Protein AF-A0A3S0IM08-F1 (afdb_monomer_lite)

Radius of gyration: 18.92 Å; chains: 1; bounding box: 32×36×49 Å

pLDDT: mean 89.58, std 11.36, range [41.44, 97.12]

Organism: NCBI:txid2489054

Foldseek 3Di:
DVVLDFLVRQLVPDDDDPVQPPDPVNDQPPHDSNRVSNVVCCVPVNDDSPDPCPVDDDDPVVVVVVVCVVVVHDDDDPDD

Structure (mmCIF, N/CA/C/O backbone):
data_AF-A0A3S0IM08-F1
#
_entry.id   AF-A0A3S0IM08-F1
#
loop_
_atom_site.group_PDB
_atom_site.id
_atom_site.type_symbol
_atom_site.label_atom_id
_atom_site.label_alt_id
_atom_site.label_comp_id
_atom_site.label_asym_id
_atom_site.label_entity_id
_atom_site.label_seq_id
_atom_site.pdbx_PDB_ins_code
_atom_site.Cartn_x
_atom_site.Cartn_y
_atom_site.Cartn_z
_atom_site.occupancy
_atom_site.B_iso_or_equiv
_atom_site.auth_seq_id
_atom_site.auth_comp_id
_atom_site.auth_asym_id
_atom_site.auth_atom_id
_atom_site.pdbx_PDB_model_num
ATOM 1 N N . MET A 1 1 ? -5.163 -8.856 5.126 1.00 75.12 1 MET A N 1
ATOM 2 C CA . MET A 1 1 ? -3.950 -9.705 5.180 1.00 75.12 1 MET A CA 1
ATOM 3 C C . MET A 1 1 ? -4.306 -11.189 5.160 1.00 75.12 1 MET A C 1
ATOM 5 O O . MET A 1 1 ? -4.282 -11.754 4.083 1.00 75.12 1 MET A O 1
ATOM 9 N N . ASN A 1 2 ? -4.781 -11.801 6.252 1.00 85.06 2 ASN A N 1
ATOM 10 C CA . ASN A 1 2 ? -5.042 -13.261 6.322 1.00 85.06 2 ASN A CA 1
ATOM 11 C C . ASN A 1 2 ? -6.108 -13.815 5.352 1.00 85.06 2 ASN A C 1
ATOM 13 O O . ASN A 1 2 ? -6.248 -15.022 5.215 1.00 85.06 2 ASN A O 1
ATOM 17 N N . LYS A 1 3 ? -6.869 -12.941 4.684 1.00 89.94 3 LYS A N 1
ATOM 18 C CA . LYS A 1 3 ? -7.822 -13.296 3.621 1.00 89.94 3 LYS A CA 1
ATOM 19 C C . LYS A 1 3 ? -7.189 -13.336 2.217 1.00 89.94 3 LYS A C 1
ATOM 21 O O . LYS A 1 3 ? -7.922 -13.439 1.244 1.00 89.94 3 LYS A O 1
ATOM 26 N N . GLY A 1 4 ? -5.866 -13.180 2.103 1.00 88.88 4 GLY A N 1
ATOM 27 C CA . GLY A 1 4 ? -5.157 -13.122 0.817 1.00 88.88 4 GLY A CA 1
ATOM 28 C C . GLY A 1 4 ? -5.368 -11.820 0.035 1.00 88.88 4 GLY A C 1
ATOM 29 O O . GLY A 1 4 ? -5.136 -11.778 -1.164 1.00 88.88 4 GLY A O 1
ATOM 30 N N . TYR A 1 5 ? -5.847 -10.759 0.691 1.00 93.69 5 TYR A N 1
ATOM 31 C CA . TYR A 1 5 ? -6.044 -9.461 0.043 1.00 93.69 5 TYR A CA 1
ATOM 32 C C . TYR A 1 5 ? -4.719 -8.775 -0.248 1.00 93.69 5 TYR A C 1
ATOM 34 O O . TYR A 1 5 ? -3.864 -8.716 0.637 1.00 93.69 5 TYR A O 1
ATOM 42 N N . THR A 1 6 ? -4.629 -8.157 -1.426 1.00 93.38 6 THR A N 1
ATOM 43 C CA . THR A 1 6 ? -3.547 -7.227 -1.760 1.00 93.38 6 THR A CA 1
ATOM 44 C C . THR A 1 6 ? -3.565 -6.011 -0.830 1.00 93.38 6 THR A C 1
ATOM 46 O O . THR A 1 6 ? -4.537 -5.759 -0.100 1.00 93.38 6 THR A O 1
ATOM 49 N N . LEU A 1 7 ? -2.496 -5.211 -0.874 1.00 94.56 7 LEU A N 1
ATOM 50 C CA . LEU A 1 7 ? -2.423 -3.943 -0.150 1.00 94.56 7 LEU A CA 1
ATOM 51 C C . LEU A 1 7 ? -3.638 -3.055 -0.456 1.00 94.56 7 LEU A C 1
ATOM 53 O O . LEU A 1 7 ? -4.315 -2.598 0.463 1.00 94.56 7 LEU A O 1
ATOM 57 N N . GLN A 1 8 ? -3.942 -2.854 -1.742 1.00 95.06 8 GLN A N 1
ATOM 58 C CA . GLN A 1 8 ? -5.027 -1.969 -2.162 1.00 95.06 8 GLN A CA 1
ATOM 59 C C . GLN A 1 8 ? -6.397 -2.510 -1.734 1.00 95.06 8 GLN A C 1
ATOM 61 O O . GLN A 1 8 ? -7.179 -1.776 -1.139 1.00 95.06 8 GLN A O 1
ATOM 66 N N . GLN A 1 9 ? -6.644 -3.811 -1.904 1.00 95.31 9 G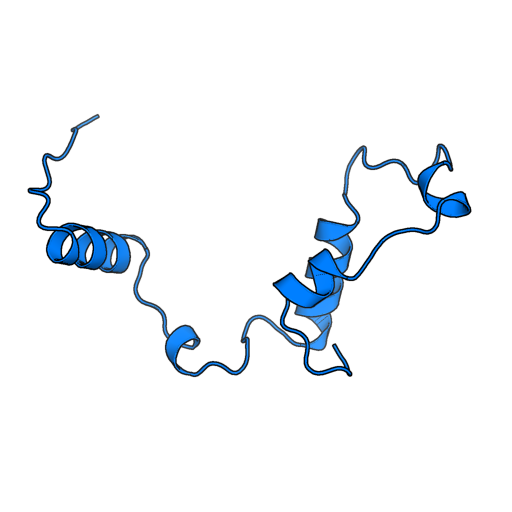LN A N 1
ATOM 67 C CA . GLN A 1 9 ? -7.879 -4.441 -1.424 1.00 95.31 9 GLN A CA 1
ATOM 68 C C . GLN A 1 9 ? -8.036 -4.323 0.098 1.00 95.31 9 GLN A C 1
ATOM 70 O O . GLN A 1 9 ? -9.139 -4.107 0.597 1.00 95.31 9 GLN A O 1
ATOM 75 N N . THR A 1 10 ? -6.937 -4.442 0.853 1.00 95.88 10 THR A N 1
ATOM 76 C CA . THR A 1 10 ? -6.968 -4.261 2.309 1.00 95.88 10 THR A CA 1
ATOM 77 C C . THR A 1 10 ? -7.344 -2.822 2.665 1.00 95.88 10 THR A C 1
ATOM 79 O O . THR A 1 10 ? -8.229 -2.633 3.497 1.00 95.88 10 THR A O 1
ATOM 82 N N . VAL A 1 11 ? -6.748 -1.826 2.003 1.00 96.25 11 VAL A N 1
ATOM 83 C CA . VAL A 1 11 ? -7.082 -0.401 2.185 1.00 96.25 11 VAL A CA 1
ATOM 84 C C . VAL A 1 11 ? -8.555 -0.127 1.897 1.00 96.25 11 VAL A C 1
ATOM 86 O O . VAL A 1 11 ? -9.225 0.475 2.730 1.00 96.25 11 VAL A O 1
ATOM 89 N N . ASP A 1 12 ? -9.076 -0.623 0.776 1.00 95.94 12 ASP A N 1
ATOM 90 C CA . ASP A 1 12 ? -10.465 -0.375 0.367 1.00 95.94 12 ASP A CA 1
ATOM 91 C C . ASP A 1 12 ? -11.484 -1.059 1.297 1.00 95.94 12 ASP A C 1
ATOM 93 O O . ASP A 1 12 ? -12.616 -0.594 1.460 1.00 95.94 12 ASP A O 1
ATOM 97 N N . SER A 1 13 ? -11.078 -2.169 1.925 1.00 95.38 13 SER A N 1
ATOM 98 C CA . SER A 1 13 ? -11.930 -2.949 2.827 1.00 95.38 13 SER A CA 1
ATOM 99 C C . SER A 1 13 ? -12.032 -2.382 4.245 1.00 95.38 13 SER A C 1
ATOM 101 O O . SER A 1 13 ? -13.025 -2.638 4.930 1.00 95.38 13 SER A O 1
ATOM 103 N N . VAL A 1 14 ? -11.022 -1.644 4.715 1.00 95.38 14 VAL A N 1
ATOM 104 C CA . VAL A 1 14 ? -10.966 -1.159 6.099 1.00 95.38 14 VAL A CA 1
ATOM 105 C C . VAL A 1 14 ? -11.652 0.197 6.199 1.00 95.38 14 VAL A C 1
ATOM 107 O O . VAL A 1 14 ? -11.217 1.180 5.606 1.00 95.38 14 VAL A O 1
ATOM 110 N N . LYS A 1 15 ? -12.712 0.257 7.004 1.00 93.88 15 LYS A N 1
ATOM 111 C CA . LYS A 1 15 ? -13.430 1.491 7.333 1.00 93.88 15 LYS A CA 1
ATOM 112 C C . LYS A 1 15 ? -13.636 1.568 8.836 1.00 93.88 15 LYS A C 1
ATOM 114 O O . LYS A 1 15 ? -13.893 0.549 9.478 1.00 93.88 15 LYS A O 1
ATOM 119 N N . LEU A 1 16 ? -13.530 2.772 9.392 1.00 93.44 16 LEU A N 1
ATOM 120 C CA . LEU A 1 16 ? -13.928 3.005 10.776 1.00 93.44 16 LEU A CA 1
ATOM 121 C C . LEU A 1 16 ? -15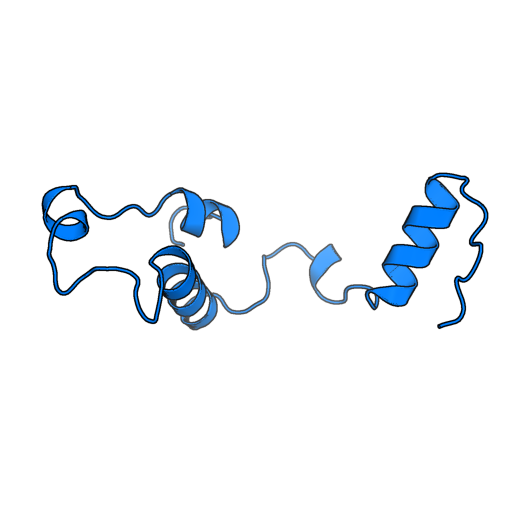.444 2.846 10.903 1.00 93.44 16 LEU A C 1
ATOM 123 O O . LEU A 1 16 ? -16.194 3.214 9.999 1.00 93.44 16 LEU A O 1
ATOM 127 N N . SER A 1 17 ? -15.893 2.310 12.035 1.00 94.81 17 SER A N 1
ATOM 128 C CA . SER A 1 17 ? -17.307 2.361 12.397 1.00 94.81 17 SER A CA 1
ATOM 129 C C . SER A 1 17 ? -17.743 3.812 12.602 1.00 94.81 17 SER A C 1
ATOM 131 O O . SER A 1 17 ? -16.934 4.658 12.988 1.00 94.81 17 SER A O 1
ATOM 133 N N . GLU A 1 18 ? -19.032 4.101 12.418 1.00 93.12 18 GLU A N 1
ATOM 134 C CA . GLU A 1 18 ? -19.586 5.455 12.595 1.00 93.12 18 GLU A CA 1
ATOM 135 C C . GLU A 1 18 ? -19.255 6.048 13.973 1.00 93.12 18 GLU A C 1
ATOM 137 O O . GLU A 1 18 ? -18.912 7.222 14.094 1.00 93.12 18 GLU A O 1
ATOM 142 N N . SER A 1 19 ? -19.275 5.208 15.011 1.00 93.56 19 SER A N 1
ATOM 143 C CA . SER A 1 19 ? -18.932 5.591 16.383 1.00 93.56 19 SER A CA 1
ATOM 144 C C . SER A 1 19 ? -17.504 6.111 16.552 1.00 93.56 19 SER A C 1
ATOM 146 O O . SER A 1 19 ? -17.273 6.908 17.456 1.00 93.56 19 SER A O 1
ATOM 148 N N . LEU A 1 20 ? -16.562 5.657 15.720 1.00 93.12 20 LEU A N 1
ATOM 149 C CA . LEU A 1 20 ? -15.159 6.076 15.738 1.00 93.12 20 LEU A CA 1
ATOM 150 C C . LEU A 1 20 ? -14.911 7.210 14.744 1.00 93.12 20 LEU A C 1
ATOM 152 O O . LEU A 1 20 ? -14.202 8.156 15.070 1.00 93.12 20 LEU A O 1
ATOM 156 N N . ALA A 1 21 ? -15.530 7.149 13.565 1.00 92.00 21 ALA A N 1
ATOM 157 C CA . ALA A 1 21 ? -15.391 8.171 12.531 1.00 92.00 21 ALA A CA 1
ATOM 158 C C . ALA A 1 21 ? -15.883 9.555 12.994 1.00 92.00 21 ALA A C 1
ATOM 160 O O . ALA A 1 21 ? -15.327 10.570 12.588 1.00 92.00 21 ALA A O 1
ATOM 161 N N . ASN A 1 22 ? -16.884 9.600 13.880 1.00 91.19 22 ASN A N 1
ATOM 162 C CA . ASN A 1 22 ? -17.443 10.848 14.410 1.00 91.19 22 ASN A CA 1
ATOM 163 C C . ASN A 1 22 ? -16.716 11.380 15.661 1.00 91.19 22 ASN A C 1
ATOM 165 O O . ASN A 1 22 ? -17.098 12.421 16.194 1.00 91.19 22 ASN A O 1
ATOM 169 N N . GLN A 1 23 ? -15.689 10.685 16.162 1.00 93.06 23 GLN A N 1
ATOM 170 C CA . GLN A 1 23 ? -14.944 11.136 17.340 1.00 93.06 23 GLN A CA 1
ATOM 171 C C . GLN A 1 23 ? -14.035 12.321 16.972 1.00 93.06 23 GLN A C 1
ATOM 173 O O . GLN A 1 23 ? -13.220 12.194 16.050 1.00 93.06 23 GLN A O 1
ATOM 178 N N . PRO A 1 24 ? -14.099 13.459 17.689 1.00 90.94 24 PRO A N 1
ATOM 179 C CA . PRO A 1 24 ? -13.286 14.638 17.372 1.00 90.94 24 PRO A CA 1
ATOM 180 C C . PRO A 1 24 ? -11.772 14.383 17.401 1.00 90.94 24 PRO A C 1
ATOM 182 O O . PRO A 1 24 ? -11.021 15.002 16.654 1.00 90.94 24 PRO A O 1
ATOM 185 N N . ASN A 1 25 ? -11.313 13.455 18.244 1.00 89.69 25 ASN A N 1
ATOM 186 C CA . ASN A 1 25 ? -9.903 13.088 18.389 1.00 89.69 25 ASN A CA 1
ATOM 187 C C . ASN A 1 25 ? -9.415 12.041 17.371 1.00 89.69 25 ASN A C 1
ATOM 189 O O . ASN A 1 25 ? -8.225 11.738 17.364 1.00 89.69 25 ASN A O 1
ATOM 193 N N . LEU A 1 26 ? -10.299 11.481 16.539 1.00 89.44 26 LEU A N 1
ATOM 194 C CA . LEU A 1 26 ? -9.954 10.496 15.500 1.00 89.44 26 LEU A CA 1
ATOM 195 C C . LEU A 1 26 ? -10.075 11.060 14.078 1.00 89.44 26 LEU A C 1
ATOM 197 O O . LEU A 1 26 ? -10.028 10.310 13.107 1.00 89.44 26 LEU A O 1
ATOM 201 N N . GLN A 1 27 ? -10.222 12.378 13.953 1.00 91.81 27 GLN A N 1
ATOM 202 C CA . GLN A 1 27 ? -10.257 13.054 12.662 1.00 91.81 27 GLN A CA 1
ATOM 203 C C . GLN A 1 27 ? -8.883 13.038 11.978 1.00 91.81 27 GLN A C 1
ATOM 205 O O . GLN A 1 27 ? -7.832 13.116 12.621 1.00 91.81 27 GLN A O 1
ATOM 210 N N . GLU A 1 28 ? -8.897 12.982 10.648 1.00 92.00 28 GLU A N 1
ATOM 211 C CA . GLU A 1 28 ? -7.714 12.794 9.801 1.00 92.00 28 GLU A CA 1
ATOM 212 C C . GLU A 1 28 ? -6.926 14.097 9.559 1.00 92.00 28 GLU A C 1
ATOM 214 O O . GLU A 1 28 ? -6.720 14.523 8.425 1.00 92.00 28 GLU A O 1
ATOM 219 N N . PHE A 1 29 ? -6.496 14.773 10.628 1.00 90.75 29 PHE A N 1
ATOM 220 C CA . PHE A 1 29 ? -5.761 16.042 10.507 1.00 90.75 29 PHE A CA 1
ATOM 221 C C . PHE A 1 29 ? -4.294 15.863 10.100 1.00 90.75 29 PHE A C 1
ATOM 223 O O . PHE A 1 29 ? -3.758 16.672 9.348 1.00 90.75 29 PHE A O 1
ATOM 230 N N . TYR A 1 30 ? -3.632 14.827 10.625 1.00 90.25 30 TYR A N 1
ATOM 231 C CA . TYR A 1 30 ? -2.214 14.548 10.357 1.00 90.25 30 TYR A CA 1
ATOM 232 C C . TYR A 1 30 ? -2.006 13.253 9.568 1.00 90.25 30 TYR A C 1
ATOM 234 O O . TYR A 1 30 ? -1.142 13.179 8.698 1.00 90.25 30 TYR A O 1
ATOM 242 N N . GLY A 1 31 ? -2.802 12.229 9.868 1.00 91.44 31 GLY A N 1
ATOM 243 C CA . GLY A 1 31 ? -2.785 10.949 9.173 1.00 91.44 31 GLY A CA 1
ATOM 244 C C . GLY A 1 31 ? -4.182 10.568 8.720 1.00 91.44 31 GLY A C 1
ATOM 245 O O . GLY A 1 31 ? -5.158 11.188 9.128 1.00 91.44 31 GLY A O 1
ATOM 246 N N . SER A 1 32 ? -4.265 9.523 7.906 1.00 94.50 32 SER A N 1
ATOM 247 C CA . SER A 1 32 ? -5.529 8.960 7.446 1.00 94.50 32 SER A CA 1
ATOM 248 C C . SER A 1 32 ? -5.583 7.453 7.685 1.00 94.50 32 SER A C 1
ATOM 250 O O . SER A 1 32 ? -4.551 6.780 7.773 1.00 94.50 32 SER A O 1
ATOM 252 N N . VAL A 1 33 ? -6.789 6.905 7.782 1.00 95.38 33 VAL A N 1
ATOM 253 C CA . VAL A 1 33 ? -7.067 5.475 7.898 1.00 95.38 33 VAL A CA 1
ATOM 254 C C . VAL A 1 33 ? -6.402 4.712 6.748 1.00 95.38 33 VAL A C 1
ATOM 256 O O . VAL A 1 33 ? -5.665 3.771 7.048 1.00 95.38 33 VAL A O 1
ATOM 259 N N . PRO A 1 34 ? -6.518 5.123 5.463 1.00 96.44 34 PRO A N 1
ATOM 260 C CA . PRO A 1 34 ? -5.764 4.489 4.383 1.00 96.44 34 PRO A CA 1
ATOM 261 C C . PRO A 1 34 ? -4.252 4.474 4.622 1.00 96.44 34 PRO A C 1
ATOM 263 O O . PRO A 1 34 ? -3.602 3.464 4.355 1.00 96.44 34 PRO A O 1
ATOM 266 N N . TRP A 1 35 ? -3.682 5.566 5.142 1.00 96.25 35 TRP A N 1
ATOM 267 C CA . TRP A 1 35 ? -2.249 5.641 5.426 1.00 96.25 35 TRP A CA 1
ATOM 268 C C . TRP A 1 35 ? -1.839 4.678 6.546 1.00 96.25 35 TRP A C 1
ATOM 270 O O . TRP A 1 35 ? -0.895 3.908 6.377 1.00 96.25 35 TRP A O 1
ATOM 280 N N . GLY A 1 36 ? -2.594 4.640 7.648 1.00 96.62 36 GLY A N 1
ATOM 281 C CA . GLY A 1 36 ? -2.352 3.707 8.752 1.00 96.62 36 GLY A CA 1
ATOM 282 C C . GLY A 1 36 ? -2.468 2.241 8.325 1.00 96.62 36 GLY A C 1
ATOM 283 O O . GLY A 1 36 ? -1.597 1.430 8.644 1.00 96.62 36 GLY A O 1
ATOM 284 N N . VAL A 1 37 ? -3.494 1.906 7.537 1.00 97.00 37 VAL A N 1
ATOM 285 C CA . VAL A 1 37 ? -3.690 0.550 6.997 1.00 97.00 37 VAL A CA 1
ATOM 286 C C . VAL A 1 37 ? -2.520 0.141 6.105 1.00 97.00 37 VAL A C 1
ATOM 288 O O . VAL A 1 37 ? -2.022 -0.978 6.240 1.00 97.00 37 VAL A O 1
ATOM 291 N N . ARG A 1 38 ? -2.037 1.044 5.238 1.00 97.12 38 ARG A N 1
ATOM 292 C CA . ARG A 1 38 ? -0.860 0.781 4.396 1.00 97.12 38 ARG A CA 1
ATOM 293 C C . ARG A 1 38 ? 0.385 0.516 5.232 1.00 97.12 38 ARG A C 1
ATOM 295 O O . ARG A 1 38 ? 1.067 -0.475 4.990 1.00 97.12 38 ARG A O 1
ATOM 302 N N . SER A 1 39 ? 0.647 1.354 6.230 1.00 96.88 39 SER A N 1
ATOM 303 C CA . SER A 1 39 ? 1.806 1.211 7.116 1.00 96.88 39 SER A CA 1
ATOM 304 C C . SER A 1 39 ? 1.799 -0.123 7.865 1.00 96.88 39 SER A C 1
ATOM 306 O O . SER A 1 39 ? 2.812 -0.818 7.890 1.00 96.88 39 SER A O 1
ATOM 308 N N . ILE A 1 40 ? 0.648 -0.525 8.414 1.00 96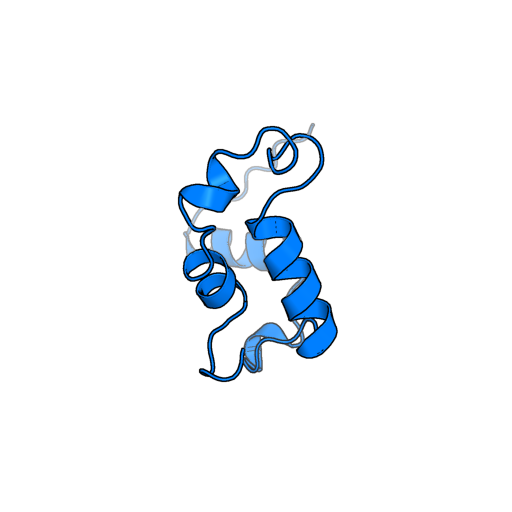.88 40 ILE A N 1
ATOM 309 C CA . ILE A 1 40 ? 0.504 -1.812 9.110 1.00 96.88 40 ILE A CA 1
ATOM 310 C C . ILE A 1 40 ? 0.685 -2.981 8.136 1.00 96.88 40 ILE A C 1
ATOM 312 O O . ILE A 1 40 ? 1.389 -3.937 8.455 1.00 96.88 40 ILE A O 1
ATOM 316 N N . TYR A 1 41 ? 0.086 -2.915 6.943 1.00 96.31 41 TYR A N 1
ATOM 317 C CA . TYR A 1 41 ? 0.242 -3.969 5.940 1.00 96.31 41 TYR A CA 1
ATOM 318 C C . TYR A 1 41 ? 1.710 -4.147 5.545 1.00 96.31 41 TYR A C 1
ATOM 320 O O . TYR A 1 41 ? 2.220 -5.263 5.581 1.00 96.31 41 TYR A O 1
ATOM 328 N N . LEU A 1 42 ? 2.401 -3.052 5.217 1.00 95.81 42 LEU A N 1
ATOM 329 C CA . LEU A 1 42 ? 3.812 -3.082 4.830 1.00 95.81 42 LEU A CA 1
ATOM 330 C C . LEU A 1 42 ? 4.715 -3.562 5.972 1.00 95.81 42 LEU A C 1
ATOM 332 O O . LEU A 1 42 ? 5.710 -4.226 5.705 1.00 95.81 42 LEU A O 1
ATOM 336 N N . TYR A 1 43 ? 4.366 -3.272 7.229 1.00 96.25 43 TYR A N 1
ATOM 337 C CA . TYR A 1 43 ? 5.103 -3.780 8.386 1.00 96.25 43 TYR A CA 1
ATOM 338 C C . TYR A 1 43 ? 5.048 -5.313 8.489 1.00 96.25 43 TYR A C 1
ATOM 340 O O . TYR A 1 43 ? 6.066 -5.937 8.775 1.00 96.25 43 TYR A O 1
ATOM 348 N N . TYR A 1 44 ? 3.884 -5.924 8.244 1.00 95.06 44 TYR A N 1
ATOM 349 C CA . TYR A 1 44 ? 3.707 -7.374 8.402 1.00 95.06 44 TYR A CA 1
ATOM 350 C C . TYR A 1 44 ? 3.991 -8.189 7.137 1.00 95.06 44 TYR A C 1
ATOM 352 O O . TYR A 1 44 ? 4.546 -9.279 7.228 1.00 95.06 44 TYR A O 1
ATOM 360 N N . VAL A 1 45 ? 3.574 -7.699 5.970 1.00 94.00 45 VAL A N 1
ATOM 361 C CA . VAL A 1 45 ? 3.677 -8.422 4.689 1.00 94.00 45 VAL A CA 1
ATOM 362 C C . VAL A 1 45 ? 4.914 -7.989 3.904 1.00 94.00 45 VAL A C 1
ATOM 364 O O . VAL A 1 45 ? 5.480 -8.775 3.150 1.00 94.00 45 VAL A O 1
ATOM 367 N N . GLY A 1 46 ? 5.367 -6.752 4.100 1.00 93.38 46 GLY A N 1
ATOM 368 C CA . GLY A 1 46 ? 6.424 -6.156 3.297 1.00 93.38 46 GLY A CA 1
ATOM 369 C C . GLY A 1 46 ? 5.902 -5.508 2.016 1.00 93.38 46 GLY A C 1
ATOM 370 O O . GLY A 1 46 ? 4.703 -5.331 1.807 1.00 93.38 46 GLY A O 1
ATOM 371 N N . TRP A 1 47 ? 6.849 -5.103 1.172 1.00 90.88 47 TRP A N 1
ATOM 372 C CA . TRP A 1 47 ? 6.606 -4.353 -0.062 1.00 90.88 47 TRP A CA 1
ATOM 373 C C . TRP A 1 47 ? 6.201 -5.232 -1.253 1.00 90.88 47 TRP A C 1
ATOM 375 O O . TRP A 1 47 ? 5.643 -4.717 -2.217 1.00 90.88 47 TRP A O 1
ATOM 385 N N . TYR A 1 48 ? 6.510 -6.528 -1.202 1.00 91.56 48 TYR A N 1
ATOM 386 C CA . TYR A 1 48 ? 6.282 -7.468 -2.295 1.00 91.56 48 TYR A CA 1
ATOM 387 C C . TYR A 1 48 ? 4.860 -8.040 -2.238 1.00 91.56 48 TYR A C 1
ATOM 389 O O . TYR A 1 48 ? 4.382 -8.422 -1.171 1.00 91.56 48 TYR A O 1
ATOM 397 N N . ASP A 1 49 ? 4.182 -8.093 -3.385 1.00 88.19 49 ASP A N 1
ATOM 398 C CA . ASP A 1 49 ? 2.754 -8.417 -3.506 1.00 88.19 49 ASP A CA 1
ATOM 399 C C . ASP A 1 49 ? 2.470 -9.834 -4.034 1.00 88.19 49 ASP A C 1
ATOM 401 O O . ASP A 1 49 ? 1.350 -10.116 -4.455 1.00 88.19 49 ASP A O 1
ATOM 405 N N . ASP A 1 50 ? 3.469 -10.719 -3.995 1.00 88.44 50 ASP A N 1
ATOM 406 C CA . ASP A 1 50 ? 3.435 -12.102 -4.504 1.00 88.44 50 ASP A CA 1
ATOM 407 C C . ASP A 1 50 ? 3.328 -12.239 -6.035 1.00 88.44 50 ASP A C 1
ATOM 409 O O . ASP A 1 50 ? 3.398 -13.344 -6.573 1.00 88.44 50 ASP A O 1
ATOM 413 N N . ASN A 1 51 ? 3.244 -11.129 -6.775 1.00 89.62 51 ASN A N 1
ATOM 414 C CA . ASN A 1 51 ? 3.321 -11.158 -8.227 1.00 89.62 51 ASN A CA 1
ATOM 415 C C . ASN A 1 51 ? 4.784 -11.005 -8.695 1.00 89.62 51 ASN A C 1
ATOM 417 O O . ASN A 1 51 ? 5.351 -9.912 -8.594 1.00 89.62 51 ASN A O 1
ATOM 421 N N . PRO A 1 52 ? 5.409 -12.040 -9.294 1.00 92.88 52 PRO A N 1
ATOM 422 C CA . PRO A 1 52 ? 6.819 -11.986 -9.682 1.00 92.88 52 PRO A CA 1
ATOM 423 C C . PRO A 1 52 ? 7.125 -10.923 -10.745 1.00 92.88 52 PRO A C 1
ATOM 425 O O . PRO A 1 52 ? 8.273 -10.489 -10.845 1.00 92.88 52 PRO A O 1
ATOM 428 N N . THR A 1 53 ? 6.130 -10.443 -11.507 1.00 92.38 53 THR A N 1
ATOM 429 C CA . THR A 1 53 ? 6.340 -9.330 -12.454 1.00 92.38 53 THR A CA 1
ATOM 430 C C . THR A 1 53 ? 6.682 -8.018 -11.748 1.00 92.38 53 THR A C 1
ATOM 432 O O . THR A 1 53 ? 7.290 -7.141 -12.358 1.00 92.38 53 THR A O 1
ATOM 435 N N . ASN A 1 54 ? 6.314 -7.893 -10.470 1.00 90.75 54 ASN A N 1
ATOM 436 C CA . ASN A 1 54 ? 6.506 -6.696 -9.653 1.00 90.75 54 ASN A CA 1
ATOM 437 C C . ASN A 1 54 ? 7.758 -6.780 -8.765 1.00 90.75 54 ASN A C 1
ATOM 439 O O . ASN A 1 54 ? 8.072 -5.822 -8.062 1.00 90.75 54 ASN A O 1
ATOM 443 N N . LEU A 1 55 ? 8.493 -7.900 -8.793 1.00 94.19 55 LEU A N 1
ATOM 444 C CA . LEU A 1 55 ? 9.679 -8.104 -7.955 1.00 94.19 55 LEU A CA 1
ATOM 445 C C . LEU A 1 55 ? 10.860 -7.222 -8.394 1.00 94.19 55 LEU A C 1
ATOM 447 O O . LEU A 1 55 ? 11.580 -6.677 -7.561 1.00 94.19 55 LEU A O 1
ATOM 451 N N . TYR A 1 56 ? 11.033 -7.066 -9.708 1.00 94.31 56 TYR A N 1
ATOM 452 C CA . TYR A 1 56 ? 12.075 -6.239 -10.322 1.00 94.31 56 TYR A CA 1
ATOM 453 C C . TYR A 1 56 ? 11.459 -5.353 -11.409 1.00 94.31 56 TYR A C 1
ATOM 455 O O . TYR A 1 56 ? 11.646 -5.615 -12.602 1.00 94.31 56 TYR A O 1
ATOM 463 N N . PRO A 1 57 ? 10.674 -4.334 -11.020 1.00 92.56 57 PRO A N 1
ATOM 464 C CA . PRO A 1 57 ? 9.980 -3.500 -11.982 1.00 92.56 57 PRO A CA 1
ATOM 465 C C . PRO A 1 57 ? 10.976 -2.666 -12.789 1.00 92.56 57 PRO A C 1
ATOM 467 O O . PRO A 1 57 ? 12.082 -2.343 -12.343 1.00 92.56 57 PRO A O 1
ATOM 470 N N . LEU A 1 58 ? 10.556 -2.274 -13.990 1.00 95.56 58 LEU A N 1
ATOM 471 C CA . LEU A 1 58 ? 11.267 -1.261 -14.758 1.00 95.56 58 LEU A CA 1
ATOM 472 C C . LEU A 1 58 ? 11.312 0.055 -13.974 1.00 95.56 58 LEU A C 1
ATOM 474 O O . LEU A 1 58 ? 10.427 0.362 -13.175 1.00 95.56 58 LEU A O 1
ATOM 478 N N . THR A 1 59 ? 12.317 0.887 -14.249 1.00 95.88 59 THR A N 1
ATOM 479 C CA . THR A 1 59 ? 12.262 2.276 -13.772 1.00 95.88 59 THR A CA 1
ATOM 480 C C . THR A 1 59 ? 11.054 2.979 -14.396 1.00 95.88 59 THR A C 1
ATOM 482 O O . THR A 1 59 ? 10.723 2.727 -15.559 1.00 95.88 59 THR A O 1
ATOM 485 N N . SER A 1 60 ? 10.447 3.936 -13.686 1.00 94.44 60 SER A N 1
ATOM 486 C CA . S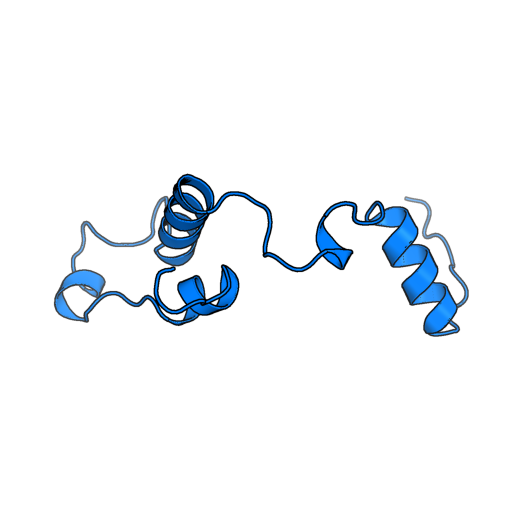ER A 1 60 ? 9.272 4.663 -14.193 1.00 94.44 60 SER A CA 1
ATOM 487 C C . SER A 1 60 ? 9.520 5.325 -15.557 1.00 94.44 60 SER A C 1
ATOM 489 O O . SER A 1 60 ? 8.610 5.438 -16.371 1.00 94.44 60 SER A O 1
ATOM 491 N N . SER A 1 61 ? 10.765 5.722 -15.856 1.00 95.25 61 SER A N 1
ATOM 492 C CA . SER A 1 61 ? 11.133 6.270 -17.170 1.00 95.25 61 SER A CA 1
ATOM 493 C C . SER A 1 61 ? 11.109 5.218 -18.286 1.00 95.25 61 SER A C 1
ATOM 495 O O . SER A 1 61 ? 10.658 5.511 -19.393 1.00 95.25 61 SER A O 1
ATOM 497 N N . GLN A 1 62 ? 11.603 4.005 -18.022 1.00 95.81 62 GLN A N 1
ATOM 498 C CA . GLN A 1 62 ? 11.581 2.905 -18.992 1.00 95.81 62 GLN A CA 1
ATOM 499 C C . GLN A 1 62 ? 10.151 2.429 -19.245 1.00 95.81 62 GLN A C 1
ATOM 501 O O . GLN A 1 62 ? 9.749 2.300 -20.400 1.00 95.81 62 GLN A O 1
ATOM 506 N N . GLU A 1 63 ? 9.377 2.234 -18.177 1.00 94.75 63 GLU A N 1
ATOM 507 C CA . GLU A 1 63 ? 7.971 1.846 -18.272 1.00 94.75 63 GLU A CA 1
ATOM 508 C C . GLU A 1 63 ? 7.167 2.876 -19.079 1.00 94.75 63 GLU A C 1
ATOM 510 O O . GLU A 1 63 ? 6.512 2.516 -20.058 1.00 94.75 63 GLU A O 1
ATOM 515 N N . ALA A 1 64 ? 7.310 4.170 -18.767 1.00 93.19 64 ALA A N 1
ATOM 516 C CA . ALA A 1 64 ? 6.632 5.237 -19.501 1.00 93.19 64 ALA A CA 1
ATOM 517 C C . ALA A 1 64 ? 6.992 5.253 -20.997 1.00 93.19 64 ALA A C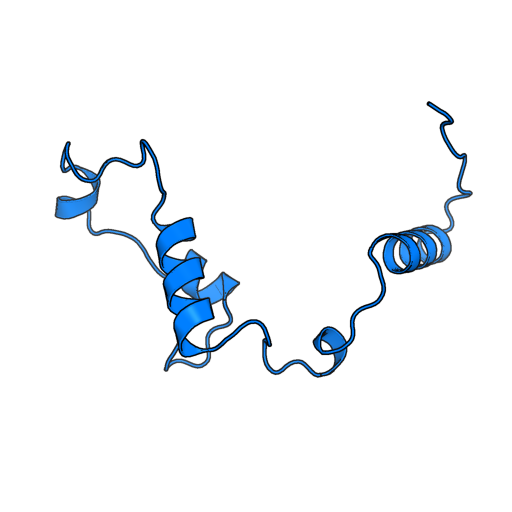 1
ATOM 519 O O . ALA A 1 64 ? 6.107 5.391 -21.841 1.00 93.19 64 ALA A O 1
ATOM 520 N N . LYS A 1 65 ? 8.272 5.072 -21.358 1.00 92.94 65 LYS A N 1
ATOM 521 C CA . LYS A 1 65 ? 8.701 4.992 -22.771 1.00 92.94 65 LYS A CA 1
ATOM 522 C C . LYS A 1 65 ? 8.054 3.816 -23.500 1.00 92.94 65 LYS A C 1
ATOM 524 O O . LYS A 1 65 ? 7.608 3.982 -24.638 1.00 92.94 65 LYS A O 1
ATOM 529 N N . ASN A 1 66 ? 7.992 2.655 -22.852 1.00 93.06 66 ASN A N 1
ATOM 530 C CA . ASN A 1 66 ? 7.384 1.459 -23.426 1.00 93.06 66 ASN A CA 1
ATOM 531 C C . ASN A 1 66 ? 5.875 1.651 -23.622 1.00 93.06 66 ASN A C 1
ATOM 533 O O . ASN A 1 66 ? 5.373 1.360 -24.705 1.00 93.06 66 ASN A O 1
ATOM 537 N N . ILE A 1 67 ? 5.177 2.220 -22.631 1.00 93.88 67 ILE A N 1
ATOM 538 C CA . ILE A 1 67 ? 3.741 2.536 -22.723 1.00 93.88 67 ILE A CA 1
ATOM 539 C C . ILE A 1 67 ? 3.468 3.523 -23.864 1.00 93.88 67 ILE A C 1
ATOM 541 O O . ILE A 1 67 ? 2.568 3.296 -24.667 1.00 93.88 67 ILE A O 1
ATOM 545 N N . ILE A 1 68 ? 4.261 4.592 -23.987 1.00 91.56 68 ILE A N 1
ATOM 546 C CA . ILE A 1 68 ? 4.094 5.584 -25.060 1.00 91.56 68 ILE A CA 1
ATOM 547 C C . ILE A 1 68 ? 4.323 4.958 -26.444 1.00 91.56 68 ILE A C 1
ATOM 549 O O . ILE A 1 68 ? 3.560 5.217 -27.376 1.00 91.56 68 ILE A O 1
ATOM 553 N N . THR A 1 69 ? 5.347 4.109 -26.564 1.00 92.12 69 THR A N 1
ATOM 554 C CA . THR A 1 69 ? 5.645 3.378 -27.804 1.00 92.12 69 THR A CA 1
ATOM 555 C C . THR A 1 69 ? 4.498 2.438 -28.170 1.00 92.12 69 THR A C 1
ATOM 557 O O . THR A 1 69 ? 4.058 2.437 -29.317 1.00 92.12 69 THR A O 1
ATOM 560 N N . LEU A 1 70 ? 3.971 1.692 -27.191 1.00 93.19 70 LEU A N 1
ATOM 561 C CA . LEU A 1 70 ? 2.827 0.795 -27.368 1.00 93.19 70 LEU A CA 1
ATOM 562 C C . LEU A 1 70 ? 1.561 1.557 -27.788 1.00 93.19 70 LEU A C 1
ATOM 564 O O . LEU A 1 70 ? 0.821 1.090 -28.648 1.00 93.19 70 LEU A O 1
ATOM 568 N N . ALA A 1 71 ? 1.339 2.747 -27.227 1.00 93.44 71 ALA A N 1
ATOM 569 C CA . ALA A 1 71 ? 0.222 3.622 -27.578 1.00 93.44 71 ALA A CA 1
ATOM 570 C C . ALA A 1 71 ? 0.376 4.308 -28.955 1.00 93.44 71 ALA A C 1
ATOM 572 O O . ALA A 1 71 ? -0.533 5.015 -29.387 1.00 93.44 71 ALA A O 1
ATOM 573 N N . GLY A 1 72 ? 1.514 4.141 -29.643 1.00 85.50 72 GLY A N 1
ATOM 574 C CA . GLY A 1 72 ? 1.772 4.729 -30.963 1.00 85.50 72 GLY A CA 1
ATOM 575 C C . GLY A 1 72 ? 2.018 6.243 -30.952 1.00 85.50 72 GLY A C 1
ATOM 576 O O . GLY A 1 72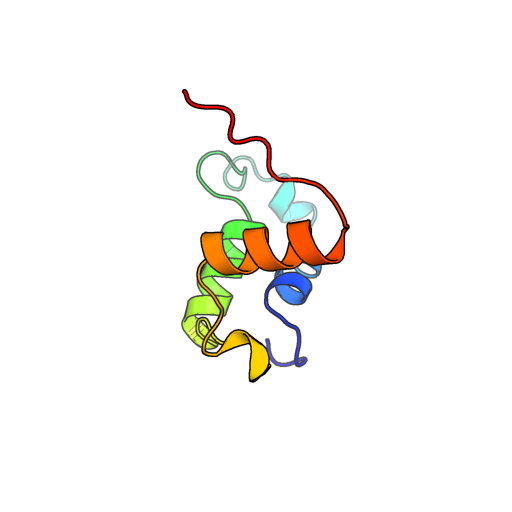 ? 2.015 6.879 -32.008 1.00 85.50 72 GLY A O 1
ATOM 577 N N . VAL A 1 73 ? 2.238 6.845 -29.778 1.00 75.06 73 VAL A N 1
ATOM 578 C CA . VAL A 1 73 ? 2.421 8.295 -29.638 1.00 75.06 73 VAL A CA 1
ATOM 579 C C . VAL A 1 73 ? 3.897 8.656 -29.834 1.00 75.06 73 VAL A C 1
ATOM 581 O O . VAL A 1 73 ? 4.790 8.129 -29.174 1.00 75.06 73 VAL A O 1
ATOM 584 N N . LYS A 1 74 ? 4.186 9.604 -30.734 1.00 70.38 74 LYS A N 1
ATOM 585 C CA . LYS A 1 74 ? 5.539 10.160 -30.902 1.00 70.38 74 LYS A CA 1
ATOM 586 C C . LYS A 1 74 ? 5.880 11.051 -29.702 1.00 70.38 74 LYS A C 1
ATOM 588 O O . LYS A 1 74 ? 5.244 12.084 -29.507 1.00 70.38 74 LYS A O 1
ATOM 593 N N . ILE A 1 75 ? 6.906 10.686 -28.928 1.00 63.81 75 ILE A N 1
ATOM 594 C CA . ILE A 1 75 ? 7.383 11.494 -27.794 1.00 63.81 75 ILE A CA 1
ATOM 595 C C . ILE A 1 75 ? 7.881 12.849 -28.313 1.00 63.81 75 ILE A C 1
ATOM 597 O O . ILE A 1 75 ? 8.927 12.934 -28.958 1.00 63.81 75 ILE A O 1
ATOM 601 N N . ARG A 1 76 ? 7.157 13.927 -27.998 1.00 58.78 76 ARG A N 1
ATOM 602 C CA . ARG A 1 76 ? 7.667 15.297 -28.100 1.00 58.78 76 ARG A CA 1
ATOM 603 C C . ARG A 1 76 ? 8.101 15.705 -26.697 1.00 58.78 76 ARG A C 1
ATOM 605 O O . ARG A 1 76 ? 7.264 15.993 -25.851 1.00 58.78 76 ARG A O 1
ATOM 612 N N . PHE A 1 77 ? 9.404 15.654 -26.428 1.00 57.09 77 PHE A N 1
ATOM 613 C CA . PHE A 1 77 ? 9.950 16.120 -25.155 1.00 57.09 77 PHE A CA 1
ATOM 614 C C . PHE A 1 77 ? 9.639 17.613 -25.003 1.00 57.09 77 PHE A C 1
ATOM 616 O O . PHE A 1 77 ? 10.187 18.438 -25.735 1.00 57.09 77 PHE A O 1
ATOM 623 N N . LEU A 1 78 ? 8.755 17.956 -24.067 1.00 55.41 78 LEU A N 1
ATOM 624 C CA . LEU A 1 78 ? 8.636 19.322 -23.575 1.00 55.41 78 LEU A CA 1
ATOM 625 C C . LEU A 1 78 ? 9.875 19.573 -22.713 1.00 55.41 78 LEU A C 1
ATOM 627 O O . LEU A 1 78 ? 9.964 19.089 -21.587 1.00 55.41 78 LEU A O 1
ATOM 631 N N . LYS A 1 79 ? 10.877 20.241 -23.289 1.00 41.44 79 LYS A N 1
ATOM 632 C CA . LYS A 1 79 ? 11.993 20.786 -22.515 1.00 41.44 79 LYS A CA 1
ATOM 633 C C . LYS A 1 79 ? 11.429 21.893 -21.621 1.00 41.44 79 LYS A C 1
ATOM 635 O O . LYS A 1 79 ? 10.847 22.837 -22.153 1.00 41.44 79 LYS A O 1
ATOM 640 N N . SER A 1 80 ? 11.570 21.733 -20.305 1.00 45.81 80 SER A N 1
ATOM 641 C CA . SER A 1 80 ? 11.462 22.820 -19.325 1.00 45.81 80 SER A CA 1
ATOM 642 C C . SER A 1 80 ? 12.672 23.735 -19.423 1.00 45.81 80 SER A C 1
ATOM 644 O O . SER A 1 80 ? 13.783 23.159 -19.528 1.00 45.81 80 SER A O 1
#

InterPro domains:
  IPR029228 Alkyl sulfatase dimerisation domain [PF14863] (6-73)
  IPR036866 Ribonuclease Z/Hydroxyacylglutathione hydrolase-like [SSF56281] (1-72)
  IPR038536 Alkyl/aryl-sulfatase, dimerisation domain superfamily [G3DSA:1.25.40.880] (5-80)
  IPR052195 Bacterial Alkyl/Aryl-Sulfatase [PTHR43223] (1-77)

Sequence (80 aa):
MNKGYTLQQTVDSVKLSESLANQPNLQEFYGSVPWGVRSIYLYYVGWYDDNPTNLYPLTSSQEAKNIITLAGVKIRFLKS

Secondary structure (DSSP, 8-state):
-TT---HHHHHHH----HHHHT-GGGS-SS--HHHHHHHHHHHHH-S--S-GGGTSPPPHHHHHHHHHHHTT--------